Protein AF-A0A673WP90-F1 (afdb_monomer)

Radius of gyration: 23.33 Å; Cα contacts (8 Å, |Δi|>4): 35; chains: 1; bounding box: 42×27×82 Å

Foldseek 3Di:
DDLLVVLLVCLCVPVNAPDPPDDPVSVVVSSVCSSVVSSVVVPDDPVVVVVVVPDPPPPDPPPVPDPDDPPPDDDDDPDDDDDDDDDYDDD

Secondary structure (DSSP, 8-state):
--HHHHHHHHIIIII--SSSS--HHHHHHHHHHHHHHHHHHHTS-HHHHHTTTSS-TT---GGGG--------------------------

Mean predicted aligned error: 15.31 Å

Organism: Salmo trutta (NCBI:txid8032)

Sequence (91 aa):
MDITNLARVFGPTIVGHAVPGPEPMTIIQDTKRQPKVIECLLGLPVEYWSQFMMVDLDQSHPDHMIIENANCYTPDQKGERVHDAGHKKAS

Solvent-accessible surface area (backbone atoms only — not comparable to full-atom values): 6304 Å² total; per-residue (Å²): 136,58,64,69,62,50,10,61,64,43,10,65,74,74,66,56,67,98,53,89,87,65,55,72,69,55,49,59,55,45,62,72,50,26,28,59,54,39,43,56,61,70,64,50,59,67,73,67,58,52,68,72,69,73,77,53,91,85,61,90,63,83,78,78,74,72,79,77,82,82,83,82,76,80,94,81,82,93,73,86,83,75,87,84,83,84,84,87,82,92,133

Nearest PDB structures (foldseek):
  5zgb-assembly1_K  TM=3.449E-01  e=9.954E+00  Cyanidioschyzon merolae strain 10D

Structure (mmCIF, N/CA/C/O backbone):
data_AF-A0A673WP90-F1
#
_entry.id   AF-A0A673WP90-F1
#
loop_
_atom_site.group_PDB
_atom_site.id
_atom_site.type_symbol
_atom_site.label_atom_id
_atom_site.label_alt_id
_atom_site.label_comp_id
_atom_site.label_asym_id
_atom_site.label_entity_id
_atom_site.label_seq_id
_atom_site.pdbx_PDB_ins_code
_atom_site.Cartn_x
_atom_site.Cartn_y
_atom_site.Cartn_z
_atom_site.occupancy
_atom_site.B_iso_or_equiv
_atom_site.auth_seq_id
_atom_site.auth_comp_id
_atom_site.auth_asym_id
_atom_site.auth_atom_id
_atom_site.pdbx_PDB_model_num
ATOM 1 N N . MET A 1 1 ? 1.256 -17.638 -4.203 1.00 82.38 1 MET A N 1
ATOM 2 C CA . MET A 1 1 ? 0.354 -16.707 -3.494 1.00 82.38 1 MET A CA 1
ATOM 3 C C . MET A 1 1 ? -0.276 -15.814 -4.544 1.00 82.38 1 MET A C 1
ATOM 5 O O . MET A 1 1 ? 0.447 -15.402 -5.441 1.00 82.38 1 MET A O 1
ATOM 9 N N . ASP A 1 2 ? -1.588 -15.607 -4.512 1.00 96.81 2 ASP A N 1
ATOM 10 C CA . ASP A 1 2 ? -2.263 -14.757 -5.501 1.00 96.81 2 ASP A CA 1
ATOM 11 C C . ASP A 1 2 ? -2.190 -13.267 -5.118 1.00 96.81 2 ASP A C 1
ATOM 13 O O . ASP A 1 2 ? -1.837 -12.904 -3.991 1.00 96.81 2 ASP A O 1
ATOM 17 N N . ILE A 1 3 ? -2.524 -12.403 -6.080 1.00 95.81 3 ILE A N 1
ATOM 18 C CA . ILE A 1 3 ? -2.513 -10.943 -5.909 1.00 95.81 3 ILE A CA 1
ATOM 19 C C . ILE A 1 3 ? -3.448 -10.525 -4.770 1.00 95.81 3 ILE A C 1
ATOM 21 O O . ILE A 1 3 ? -3.099 -9.658 -3.977 1.00 95.81 3 ILE A O 1
ATOM 25 N N . THR A 1 4 ? -4.612 -11.160 -4.644 1.00 97.19 4 THR A N 1
ATOM 26 C CA . THR A 1 4 ? -5.607 -10.799 -3.630 1.00 97.19 4 THR A CA 1
ATOM 27 C C . THR A 1 4 ? -5.104 -11.069 -2.209 1.00 97.19 4 THR A C 1
ATOM 29 O O . THR A 1 4 ? -5.333 -10.265 -1.306 1.00 97.19 4 THR A O 1
ATOM 32 N N . ASN A 1 5 ? -4.392 -12.172 -1.981 1.00 97.69 5 ASN A N 1
ATOM 33 C CA . ASN A 1 5 ? -3.808 -12.477 -0.678 1.00 97.69 5 ASN A CA 1
ATOM 34 C C . ASN A 1 5 ? -2.636 -11.547 -0.355 1.00 97.69 5 ASN A C 1
ATOM 36 O O . ASN A 1 5 ? -2.563 -11.048 0.767 1.00 97.69 5 ASN A O 1
ATOM 40 N N . LEU A 1 6 ? -1.788 -11.234 -1.341 1.00 98.06 6 LEU A N 1
ATOM 41 C CA . LEU A 1 6 ? -0.743 -10.217 -1.179 1.00 98.06 6 LEU A CA 1
ATOM 42 C C . LEU A 1 6 ? -1.352 -8.853 -0.832 1.00 98.06 6 LEU A C 1
ATOM 44 O O . LEU A 1 6 ? -0.912 -8.200 0.109 1.00 98.06 6 LEU A O 1
ATOM 48 N N . ALA A 1 7 ? -2.417 -8.453 -1.524 1.00 98.19 7 ALA A N 1
ATOM 49 C CA . ALA A 1 7 ? -3.088 -7.180 -1.308 1.00 98.19 7 ALA A CA 1
ATOM 50 C C . ALA A 1 7 ? -3.692 -7.030 0.094 1.00 98.19 7 ALA A C 1
ATOM 52 O O . ALA A 1 7 ? -3.633 -5.948 0.677 1.00 98.19 7 ALA A O 1
ATOM 53 N N . ARG A 1 8 ? -4.241 -8.108 0.665 1.00 97.69 8 ARG A N 1
ATOM 54 C CA . ARG A 1 8 ? -4.771 -8.095 2.039 1.00 97.69 8 ARG A CA 1
ATOM 55 C C . ARG A 1 8 ? -3.680 -7.915 3.086 1.00 97.69 8 ARG A C 1
ATOM 57 O O . ARG A 1 8 ? -3.911 -7.221 4.069 1.00 97.69 8 ARG A O 1
ATOM 64 N N . VAL A 1 9 ? -2.520 -8.534 2.876 1.00 97.81 9 VAL A N 1
ATOM 65 C CA . VAL A 1 9 ? -1.389 -8.443 3.808 1.00 97.81 9 VAL A CA 1
ATOM 66 C C . VAL A 1 9 ? -0.708 -7.082 3.691 1.00 97.81 9 VAL A C 1
ATOM 68 O O . VAL A 1 9 ? -0.479 -6.425 4.699 1.00 97.81 9 VAL A O 1
ATOM 71 N N . PHE A 1 10 ? -0.431 -6.628 2.468 1.00 98.31 10 PHE A N 1
ATOM 72 C CA . PHE A 1 10 ? 0.323 -5.395 2.238 1.00 98.31 10 PHE A CA 1
ATOM 73 C C . PHE A 1 10 ? -0.516 -4.119 2.281 1.00 98.31 10 PHE A C 1
ATOM 75 O O . PHE A 1 10 ? 0.055 -3.037 2.403 1.00 98.31 10 PHE A O 1
ATOM 82 N N . GLY A 1 11 ? -1.847 -4.217 2.215 1.00 98.25 11 GLY A N 1
ATOM 83 C CA . GLY A 1 11 ? -2.742 -3.065 2.314 1.00 98.25 11 GLY A CA 1
ATOM 84 C C . GLY A 1 11 ? -2.458 -2.218 3.561 1.00 98.25 11 GLY A C 1
ATOM 85 O O . GLY A 1 11 ? -2.072 -1.058 3.414 1.00 98.25 11 GLY A O 1
ATOM 86 N N . PRO A 1 12 ? -2.554 -2.785 4.776 1.00 97.25 12 PRO A N 1
ATOM 87 C CA . PRO A 1 12 ? -2.241 -2.053 6.003 1.00 97.25 12 PRO A CA 1
ATOM 88 C C . PRO A 1 12 ? -0.778 -1.607 6.102 1.00 97.25 12 PRO A C 1
ATOM 90 O O . PRO A 1 12 ? -0.505 -0.540 6.641 1.00 97.25 12 PRO A O 1
ATOM 93 N N . THR A 1 13 ? 0.159 -2.403 5.578 1.00 97.12 13 THR A N 1
ATOM 94 C CA . THR A 1 13 ? 1.603 -2.158 5.719 1.00 97.12 13 THR A CA 1
ATOM 95 C C . THR A 1 13 ? 2.120 -1.023 4.837 1.00 97.12 13 THR A C 1
ATOM 97 O O . THR A 1 13 ? 2.958 -0.252 5.288 1.00 97.12 13 THR A O 1
ATOM 100 N N . ILE A 1 14 ? 1.657 -0.928 3.587 1.00 97.50 14 ILE A N 1
ATOM 101 C CA . ILE A 1 14 ? 2.194 0.023 2.598 1.00 97.50 14 ILE A CA 1
ATOM 102 C C . ILE A 1 14 ? 1.276 1.237 2.435 1.00 97.50 14 ILE A C 1
ATOM 104 O O . ILE A 1 14 ? 1.761 2.352 2.278 1.00 97.50 14 ILE A O 1
ATOM 108 N N . VAL A 1 15 ? -0.048 1.038 2.454 1.00 97.81 15 VAL A N 1
ATOM 109 C CA . VAL A 1 15 ? -1.004 2.135 2.224 1.00 97.81 15 VAL A CA 1
ATOM 110 C C . VAL A 1 15 ? -1.248 2.928 3.508 1.00 97.81 15 VAL A C 1
ATOM 112 O O . VAL A 1 15 ? -1.285 4.154 3.467 1.00 97.81 15 VAL A O 1
ATOM 115 N N . GLY A 1 16 ? -1.410 2.239 4.643 1.00 95.81 16 GLY A N 1
ATOM 116 C CA . GLY A 1 16 ? -1.613 2.873 5.946 1.00 95.81 16 GLY A CA 1
ATOM 117 C C . GLY A 1 16 ? -2.828 3.810 6.005 1.00 95.81 16 GLY A C 1
ATOM 118 O O . GLY A 1 16 ? -3.835 3.605 5.319 1.00 95.81 16 GLY A O 1
ATOM 119 N N . HIS A 1 17 ? -2.733 4.831 6.858 1.00 97.31 17 HIS A N 1
ATOM 120 C CA . HIS A 1 17 ? -3.764 5.848 7.069 1.00 97.31 17 HIS A CA 1
ATOM 121 C C . HIS A 1 17 ? -3.206 7.242 6.791 1.00 97.31 17 HIS A C 1
ATOM 123 O O . HIS A 1 17 ? -2.014 7.488 6.955 1.00 97.31 17 HIS A O 1
ATOM 129 N N . ALA A 1 18 ? -4.080 8.172 6.406 1.00 96.06 18 ALA A N 1
ATO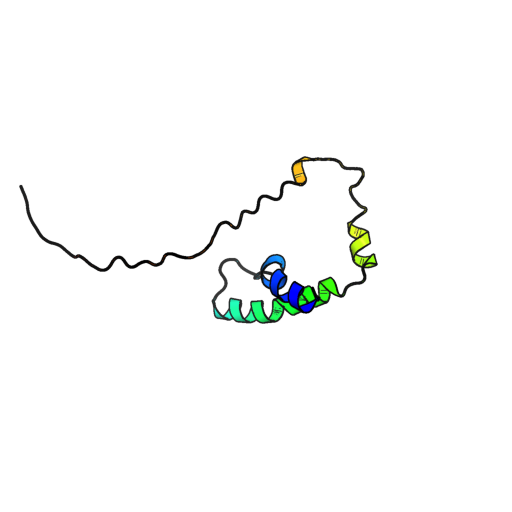M 130 C CA . ALA A 1 18 ? -3.676 9.527 6.026 1.00 96.06 18 ALA A CA 1
ATOM 131 C C . ALA A 1 18 ? -3.137 10.375 7.195 1.00 96.06 18 ALA A C 1
ATOM 133 O O . ALA A 1 18 ? -2.474 11.384 6.968 1.00 96.06 18 ALA A O 1
ATOM 134 N N . VAL A 1 19 ? -3.441 9.991 8.437 1.00 95.19 19 VAL A N 1
ATOM 135 C CA . VAL A 1 19 ? -3.031 10.698 9.655 1.00 95.19 19 VAL A CA 1
ATOM 136 C C . VAL A 1 19 ? -2.524 9.707 10.704 1.00 95.19 19 VAL A C 1
ATOM 138 O O . VAL A 1 19 ? -2.994 8.566 10.735 1.00 95.19 19 VAL A O 1
ATOM 141 N N . PRO A 1 20 ? -1.599 10.115 11.592 1.00 96.12 20 PRO A N 1
ATOM 142 C CA . PRO A 1 20 ? -1.260 9.323 12.767 1.00 96.12 20 PRO A CA 1
ATOM 143 C C . PRO A 1 20 ? -2.449 9.276 13.740 1.00 96.12 20 PRO A C 1
ATOM 145 O O . PRO A 1 20 ? -3.106 10.288 13.971 1.00 96.12 20 PRO A O 1
ATOM 148 N N . GLY A 1 21 ? -2.715 8.104 14.325 1.00 95.19 21 GLY A N 1
ATOM 149 C CA . GLY A 1 21 ? -3.801 7.911 15.298 1.00 95.19 21 GLY A CA 1
ATOM 150 C C . GLY A 1 21 ? -5.216 8.198 14.761 1.00 95.19 21 GLY A C 1
ATOM 151 O O . GLY A 1 21 ? -5.933 8.984 15.380 1.00 95.19 21 GLY A O 1
ATOM 152 N N . PRO A 1 22 ? -5.632 7.600 13.628 1.00 97.00 22 PRO A N 1
ATOM 153 C CA . PRO A 1 22 ? -6.973 7.793 13.076 1.00 97.00 22 PRO A CA 1
ATOM 154 C C . PRO A 1 22 ? -8.073 7.291 14.024 1.00 97.00 22 PRO A C 1
ATOM 156 O O . PRO A 1 22 ? -7.886 6.363 14.811 1.00 97.00 22 PRO A O 1
ATOM 159 N N . GLU A 1 23 ? -9.254 7.896 13.914 1.00 98.06 23 GLU A N 1
ATOM 160 C CA . GLU A 1 23 ? -10.449 7.492 14.657 1.00 98.06 23 GLU A CA 1
ATOM 161 C C . GLU A 1 23 ? -10.915 6.076 14.224 1.00 98.06 23 GLU A C 1
ATOM 163 O O . GLU A 1 23 ? -10.707 5.688 13.069 1.00 98.06 23 GLU A O 1
ATOM 168 N N . PRO A 1 24 ? -11.520 5.262 15.116 1.00 98.12 24 PRO A N 1
ATOM 169 C CA . PRO A 1 24 ? -11.811 3.856 14.820 1.00 98.12 24 PRO A CA 1
ATOM 170 C C . PRO A 1 24 ? -12.659 3.607 13.567 1.00 98.12 24 PRO A C 1
ATOM 172 O O . PRO A 1 24 ? -12.386 2.666 12.819 1.00 98.12 24 PRO A O 1
ATOM 175 N N . MET A 1 25 ? -13.671 4.434 13.295 1.00 98.06 25 MET A N 1
ATOM 176 C CA . MET A 1 25 ? -14.478 4.304 12.081 1.00 98.06 25 MET A CA 1
ATOM 177 C C . MET A 1 25 ? -13.665 4.620 10.827 1.00 98.06 25 MET A C 1
ATOM 179 O O . MET A 1 25 ? -13.827 3.936 9.814 1.00 98.06 25 MET A O 1
ATOM 183 N N . THR A 1 26 ? -12.751 5.585 10.908 1.00 97.44 26 THR A N 1
ATOM 184 C CA . THR A 1 26 ? -11.788 5.889 9.842 1.00 97.44 26 THR A CA 1
ATOM 185 C C . THR A 1 26 ? -10.881 4.688 9.559 1.00 97.44 26 THR A C 1
ATOM 187 O O . THR A 1 26 ? -10.751 4.291 8.402 1.00 97.44 26 THR A O 1
ATOM 190 N N . ILE A 1 27 ? -10.354 4.024 10.598 1.00 98.12 27 ILE A N 1
ATOM 191 C CA . ILE A 1 27 ? -9.547 2.796 10.445 1.00 98.12 27 ILE A CA 1
ATOM 192 C C . ILE A 1 27 ? -10.325 1.734 9.664 1.00 98.12 27 ILE A C 1
ATOM 194 O O . ILE A 1 27 ? -9.842 1.212 8.661 1.00 98.12 27 ILE A O 1
ATOM 198 N N . ILE A 1 28 ? -11.559 1.443 10.088 1.00 98.00 28 ILE A N 1
ATOM 199 C CA . ILE A 1 28 ? -12.406 0.421 9.456 1.00 98.00 28 ILE A CA 1
ATOM 200 C C . ILE A 1 28 ? -12.687 0.759 7.985 1.00 98.00 28 ILE A C 1
ATOM 202 O O . ILE A 1 28 ? -12.734 -0.142 7.142 1.00 98.00 28 ILE A O 1
ATOM 206 N N . GLN A 1 29 ? -12.923 2.033 7.666 1.00 97.81 29 GLN A N 1
ATOM 207 C CA . GLN A 1 29 ? -13.196 2.472 6.298 1.00 97.81 29 GLN A CA 1
ATOM 208 C C . GLN A 1 29 ? -11.958 2.373 5.406 1.00 97.81 29 GLN A C 1
ATOM 210 O O . GLN A 1 29 ? -12.055 1.851 4.292 1.00 97.81 29 GLN A O 1
ATOM 215 N N . ASP A 1 30 ? -10.803 2.810 5.897 1.00 97.88 30 ASP A N 1
ATOM 216 C CA . ASP A 1 30 ? -9.547 2.766 5.156 1.00 97.88 30 ASP A CA 1
ATOM 217 C C . ASP A 1 30 ? -9.111 1.325 4.896 1.00 97.88 30 ASP A C 1
ATOM 219 O O . ASP A 1 30 ? -8.876 0.960 3.742 1.00 97.88 30 ASP A O 1
ATOM 223 N N . THR A 1 31 ? -9.107 0.461 5.919 1.00 97.44 31 THR A N 1
ATOM 224 C CA . THR A 1 31 ? -8.684 -0.944 5.785 1.00 97.44 31 THR A CA 1
ATOM 225 C C . THR A 1 31 ? -9.481 -1.698 4.719 1.00 97.44 31 THR A C 1
ATOM 227 O O . THR A 1 31 ? -8.925 -2.528 4.003 1.00 97.44 31 THR A O 1
ATOM 230 N N . LYS A 1 32 ? -10.769 -1.381 4.528 1.00 98.00 32 LYS A N 1
ATOM 231 C CA . LYS A 1 32 ? -11.588 -1.984 3.458 1.00 98.00 32 LYS A CA 1
ATOM 232 C C . LYS A 1 32 ? -11.130 -1.590 2.052 1.00 98.00 32 LYS A C 1
ATOM 234 O O . LYS A 1 32 ? -11.353 -2.345 1.108 1.00 98.00 32 LYS A O 1
ATOM 239 N N . ARG A 1 33 ? -10.528 -0.410 1.895 1.00 98.12 33 ARG A N 1
ATOM 240 C CA . ARG A 1 33 ? -10.120 0.158 0.600 1.00 98.12 33 ARG A CA 1
ATOM 241 C C . ARG A 1 33 ? -8.670 -0.169 0.246 1.00 98.12 33 ARG A C 1
ATOM 243 O O . ARG A 1 33 ? -8.356 -0.272 -0.938 1.00 98.12 33 ARG A O 1
ATOM 250 N N . GLN A 1 34 ? -7.808 -0.370 1.241 1.00 98.62 34 GLN A N 1
ATOM 251 C CA . GLN A 1 34 ? -6.372 -0.613 1.057 1.00 98.62 34 GLN A CA 1
ATOM 252 C C . GLN A 1 34 ? -6.031 -1.793 0.122 1.00 98.62 34 GLN A C 1
ATOM 254 O O . GLN A 1 34 ? -5.175 -1.601 -0.743 1.00 98.62 34 GLN A O 1
ATOM 259 N N . PRO A 1 35 ? -6.694 -2.973 0.178 1.00 98.62 35 PRO A N 1
ATOM 260 C CA . PRO A 1 35 ? -6.373 -4.069 -0.737 1.00 98.62 35 PRO A CA 1
ATOM 261 C C . PRO A 1 35 ? -6.530 -3.668 -2.203 1.00 98.62 35 PRO A C 1
ATOM 263 O O . PRO A 1 35 ? -5.708 -4.033 -3.036 1.00 98.62 35 PRO A O 1
ATOM 266 N N . LYS A 1 36 ? -7.530 -2.837 -2.522 1.00 98.56 36 LYS A N 1
ATOM 267 C CA . LYS A 1 36 ? -7.754 -2.406 -3.902 1.00 98.56 36 LYS A CA 1
ATOM 268 C C . LYS A 1 36 ? -6.600 -1.565 -4.440 1.00 98.56 36 LYS A C 1
ATOM 270 O O . LYS A 1 36 ? -6.265 -1.675 -5.614 1.00 98.56 36 LYS A O 1
ATOM 275 N N . VAL A 1 37 ? -5.978 -0.753 -3.587 1.00 98.56 37 VAL A N 1
ATOM 276 C CA . VAL A 1 37 ? -4.793 0.031 -3.956 1.00 98.56 37 VAL A CA 1
ATOM 277 C C . VAL A 1 37 ? -3.641 -0.903 -4.317 1.00 98.56 37 VAL A C 1
ATOM 279 O O . VAL A 1 37 ? -3.038 -0.738 -5.374 1.00 98.56 37 VAL A O 1
ATOM 282 N N . ILE A 1 38 ? -3.383 -1.924 -3.495 1.00 98.50 38 ILE A N 1
ATOM 283 C CA . ILE A 1 38 ? -2.305 -2.886 -3.754 1.00 98.50 38 ILE A CA 1
ATOM 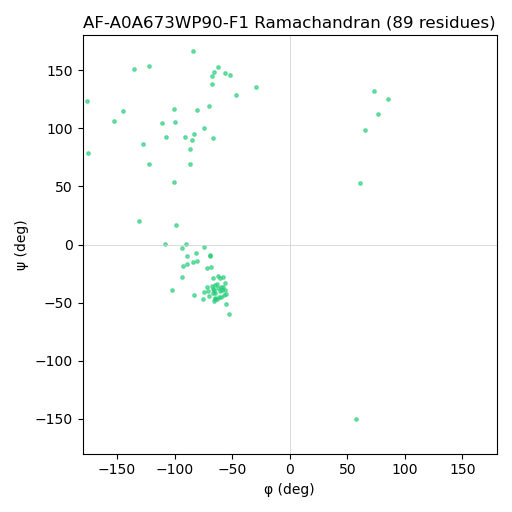284 C C . ILE A 1 38 ? -2.584 -3.725 -5.002 1.00 98.50 38 ILE A C 1
ATOM 286 O O . ILE A 1 38 ? -1.682 -3.917 -5.808 1.00 98.50 38 ILE A O 1
ATOM 290 N N . GLU A 1 39 ? -3.821 -4.177 -5.217 1.00 98.62 39 GLU A N 1
ATOM 291 C CA . GLU A 1 39 ? -4.199 -4.864 -6.458 1.00 98.62 39 GLU A CA 1
ATOM 292 C C . GLU A 1 39 ? -3.921 -3.999 -7.692 1.00 98.62 39 GLU A C 1
ATOM 294 O O . GLU A 1 39 ? -3.390 -4.497 -8.680 1.00 98.62 39 GLU A O 1
ATOM 299 N N . CYS A 1 40 ? -4.254 -2.706 -7.637 1.00 98.31 40 CYS A N 1
ATOM 300 C CA . CYS A 1 40 ? -3.977 -1.781 -8.732 1.00 98.31 40 CYS A CA 1
ATOM 301 C C . CYS A 1 40 ? -2.470 -1.592 -8.957 1.00 98.31 40 CYS A C 1
ATOM 303 O O . CYS A 1 40 ? -2.039 -1.583 -10.104 1.00 98.31 40 CYS A O 1
ATOM 305 N N . LEU A 1 41 ? -1.672 -1.480 -7.889 1.00 98.19 41 LEU A N 1
ATOM 306 C CA . LEU A 1 41 ? -0.211 -1.366 -7.985 1.00 98.19 41 LEU A CA 1
ATOM 307 C C . LEU A 1 41 ? 0.425 -2.637 -8.572 1.00 98.19 41 LEU A C 1
ATOM 309 O O . LEU A 1 41 ? 1.246 -2.556 -9.482 1.00 98.19 41 LEU A O 1
ATOM 313 N N . LEU A 1 42 ? 0.014 -3.813 -8.092 1.00 97.19 42 LEU A N 1
ATOM 314 C CA . LEU A 1 42 ? 0.506 -5.108 -8.573 1.00 97.19 42 LEU A CA 1
ATOM 315 C C . LEU A 1 42 ? -0.004 -5.460 -9.977 1.00 97.19 42 LEU A C 1
ATOM 317 O O . LEU A 1 42 ? 0.585 -6.305 -10.644 1.00 97.19 42 LEU A O 1
ATOM 321 N N . GLY A 1 43 ? -1.094 -4.833 -10.419 1.00 96.69 43 GLY A N 1
ATOM 322 C CA . GLY A 1 43 ? -1.640 -4.983 -11.765 1.00 96.69 43 GLY A CA 1
ATOM 323 C C . GLY A 1 43 ? -0.936 -4.137 -12.827 1.00 96.69 43 GLY A C 1
ATOM 324 O O . GLY A 1 43 ? -1.250 -4.285 -14.008 1.00 96.69 43 GLY A O 1
ATOM 325 N N . LEU A 1 44 ? -0.013 -3.250 -12.441 1.00 97.19 44 LEU A N 1
ATOM 326 C CA . LEU A 1 44 ? 0.793 -2.512 -13.410 1.00 97.19 44 LEU A CA 1
ATOM 327 C C . LEU A 1 44 ? 1.751 -3.465 -14.151 1.00 97.19 44 LEU A C 1
ATOM 329 O O . LEU A 1 44 ? 2.258 -4.410 -13.541 1.00 97.19 44 LEU A O 1
ATOM 333 N N . PRO A 1 45 ? 2.032 -3.221 -15.445 1.00 97.12 45 PRO A N 1
ATOM 334 C CA . PRO A 1 45 ? 2.994 -4.017 -16.202 1.00 97.12 45 PRO A CA 1
ATOM 335 C C . PRO A 1 45 ? 4.369 -4.042 -15.534 1.00 97.12 45 PRO A C 1
ATOM 337 O O . PRO A 1 45 ? 4.802 -3.053 -14.940 1.00 97.12 45 PRO A O 1
ATOM 340 N N . VAL A 1 46 ? 5.092 -5.152 -15.673 1.00 93.62 46 VAL A N 1
ATOM 341 C CA . VAL A 1 46 ? 6.432 -5.302 -15.083 1.00 93.62 46 VAL A CA 1
ATOM 342 C C . VAL A 1 46 ? 7.382 -4.231 -15.620 1.00 93.62 46 VAL A C 1
ATOM 344 O O . VAL A 1 46 ? 8.159 -3.656 -14.863 1.00 93.62 46 VAL A O 1
ATOM 347 N N . GLU A 1 47 ? 7.248 -3.884 -16.897 1.00 94.12 47 GLU A N 1
ATOM 348 C CA . GLU A 1 47 ? 8.047 -2.874 -17.589 1.00 94.12 47 GLU A CA 1
ATOM 349 C C . GLU A 1 47 ? 7.868 -1.472 -16.994 1.00 94.12 47 GLU A C 1
ATOM 351 O O . GLU A 1 47 ? 8.782 -0.651 -17.074 1.00 94.12 47 GLU A O 1
ATOM 356 N N . TYR A 1 48 ? 6.711 -1.182 -16.384 1.00 95.12 48 TYR A N 1
ATOM 357 C CA . TYR A 1 48 ? 6.510 0.066 -15.647 1.00 95.12 48 TYR A CA 1
ATOM 358 C C . TYR A 1 48 ? 7.438 0.120 -14.430 1.00 95.12 48 TYR A C 1
ATOM 360 O O . TYR A 1 48 ? 8.137 1.107 -14.222 1.00 95.12 48 TYR A O 1
ATOM 368 N N . TRP A 1 49 ? 7.499 -0.967 -13.658 1.00 94.25 49 TRP A N 1
ATOM 369 C CA . TRP A 1 49 ? 8.330 -1.049 -12.458 1.00 94.25 49 TRP A CA 1
ATOM 370 C C . TRP A 1 49 ? 9.827 -1.142 -12.768 1.00 94.25 49 TRP A C 1
ATOM 372 O O . TRP A 1 49 ? 10.636 -0.543 -12.059 1.00 94.25 49 TRP A O 1
ATOM 382 N N . SER A 1 50 ? 10.212 -1.842 -13.840 1.00 90.44 50 SER A N 1
ATOM 383 C CA . SER A 1 50 ? 11.619 -2.022 -14.227 1.00 90.44 50 SER A CA 1
ATOM 384 C C . SER A 1 50 ? 12.360 -0.704 -14.475 1.00 90.44 50 SER A C 1
ATOM 386 O O . SER A 1 50 ? 13.562 -0.636 -14.232 1.00 90.44 50 SER A O 1
ATOM 388 N N . GLN A 1 51 ? 11.655 0.354 -14.885 1.00 91.19 51 GLN A N 1
ATOM 389 C CA . GLN A 1 51 ? 12.235 1.688 -15.099 1.00 91.19 51 GLN A CA 1
ATOM 390 C C . GLN A 1 51 ? 12.848 2.286 -13.825 1.00 91.19 51 GLN A C 1
ATOM 392 O O . GLN A 1 51 ? 13.808 3.045 -13.905 1.00 91.19 51 GLN A O 1
ATOM 397 N N . PHE A 1 52 ? 12.334 1.912 -12.651 1.00 87.38 52 PHE A N 1
AT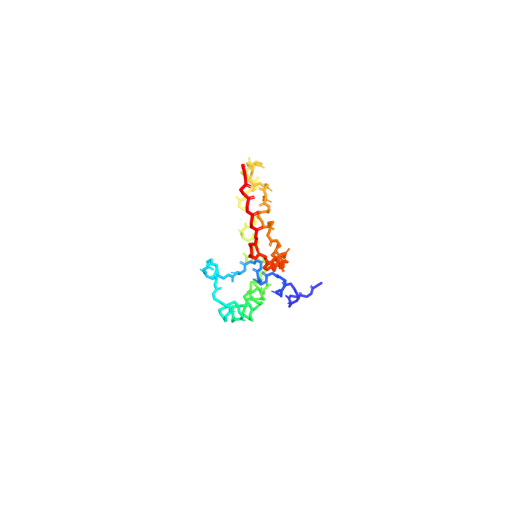OM 398 C CA . PHE A 1 52 ? 12.827 2.393 -11.358 1.00 87.38 52 PHE A CA 1
ATOM 399 C C . PHE A 1 52 ? 13.948 1.518 -10.776 1.00 87.38 52 PHE A C 1
ATOM 401 O O . PHE A 1 52 ? 14.572 1.901 -9.795 1.00 87.38 52 PHE A O 1
ATOM 408 N N . MET A 1 53 ? 14.217 0.345 -11.361 1.00 82.00 53 MET A N 1
ATOM 409 C CA . MET A 1 53 ? 15.220 -0.608 -10.862 1.00 82.00 53 MET A CA 1
ATOM 410 C C . MET A 1 53 ? 16.626 -0.371 -11.434 1.00 82.00 53 MET A C 1
ATOM 412 O O . MET A 1 53 ? 17.596 -0.885 -10.889 1.00 82.00 53 MET A O 1
ATOM 416 N N . MET A 1 54 ? 16.758 0.394 -12.524 1.00 68.62 54 MET A N 1
ATOM 417 C CA . MET A 1 54 ? 18.030 0.574 -13.245 1.00 68.62 54 MET A CA 1
ATOM 418 C C . MET A 1 54 ? 18.781 1.871 -12.896 1.00 68.62 54 MET A C 1
ATOM 420 O O . MET A 1 54 ? 19.663 2.273 -13.650 1.00 68.62 54 MET A O 1
ATOM 424 N N . VAL A 1 55 ? 18.452 2.539 -11.785 1.00 57.88 55 VAL A N 1
ATOM 425 C CA . VAL A 1 55 ? 18.978 3.889 -11.495 1.00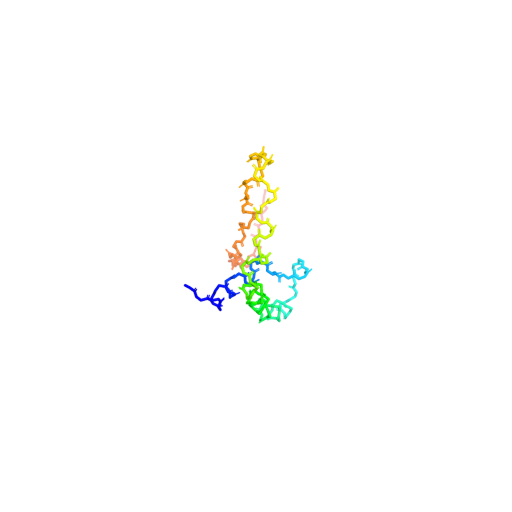 57.88 55 VAL A CA 1
ATOM 426 C C . VAL A 1 55 ? 20.271 3.890 -10.651 1.00 57.88 55 VAL A C 1
ATOM 428 O O . VAL A 1 55 ? 21.019 4.854 -10.741 1.00 57.88 55 VAL A O 1
ATOM 431 N N . ASP A 1 56 ? 20.626 2.806 -9.941 1.00 53.03 56 ASP A N 1
ATOM 432 C CA . ASP A 1 56 ? 21.689 2.858 -8.907 1.00 53.03 56 ASP A CA 1
ATOM 433 C C . ASP A 1 56 ? 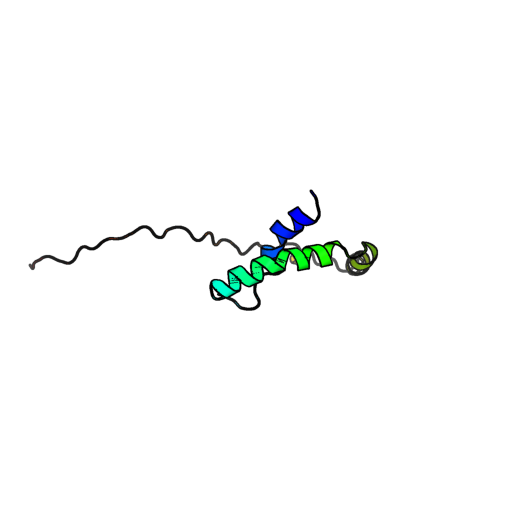22.788 1.776 -8.963 1.00 53.03 56 ASP A C 1
ATOM 435 O O . ASP A 1 56 ? 23.500 1.582 -7.977 1.00 53.03 56 ASP A O 1
ATOM 439 N N . LEU A 1 57 ? 23.030 1.082 -10.086 1.00 52.34 57 LEU A N 1
ATOM 440 C CA . LEU A 1 57 ? 24.191 0.164 -10.117 1.00 52.34 57 LEU A CA 1
ATOM 441 C C . LEU A 1 57 ? 25.556 0.896 -10.097 1.00 52.34 57 LEU A C 1
ATOM 443 O O . LEU A 1 57 ? 26.576 0.249 -9.887 1.00 52.34 57 LEU A O 1
ATOM 447 N N . ASP A 1 58 ? 25.569 2.225 -10.258 1.00 51.22 58 ASP A N 1
ATOM 448 C CA . ASP A 1 58 ? 26.781 3.063 -10.246 1.00 51.22 58 ASP A CA 1
ATOM 449 C C . ASP A 1 58 ? 26.937 3.941 -8.985 1.00 51.22 58 ASP A C 1
ATOM 451 O O . ASP 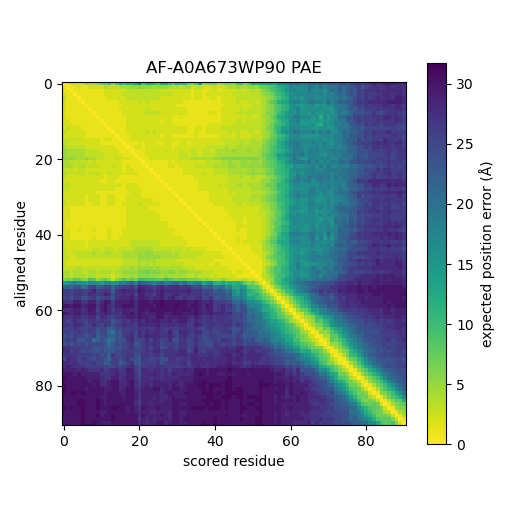A 1 58 ? 27.918 4.673 -8.866 1.00 51.22 58 ASP A O 1
ATOM 455 N N . GLN A 1 59 ? 26.011 3.883 -8.018 1.00 51.56 59 GLN A N 1
ATOM 456 C CA . GLN A 1 59 ? 26.103 4.647 -6.763 1.00 51.56 59 GLN A CA 1
ATOM 457 C C . GLN A 1 59 ? 26.074 3.712 -5.553 1.00 51.56 59 GLN A C 1
ATOM 459 O O . GLN A 1 59 ? 25.138 3.670 -4.758 1.00 51.56 59 GLN A O 1
ATOM 464 N N . SER A 1 60 ? 27.152 2.949 -5.393 1.00 49.50 60 SER A N 1
ATOM 465 C CA . SER A 1 60 ? 27.417 2.175 -4.185 1.00 49.50 60 SER A CA 1
ATOM 466 C C . SER A 1 60 ? 27.676 3.105 -2.988 1.00 49.50 60 SER A C 1
ATOM 468 O O . SER A 1 60 ? 28.817 3.488 -2.732 1.00 49.50 60 SER A O 1
ATOM 470 N N . HIS A 1 61 ? 26.636 3.450 -2.228 1.00 51.22 61 HIS A N 1
ATOM 471 C CA . HIS A 1 61 ? 26.778 3.807 -0.814 1.00 51.22 61 HIS A CA 1
ATOM 472 C C . HIS A 1 61 ? 26.130 2.698 0.032 1.00 51.22 61 HIS A C 1
ATOM 474 O O . HIS A 1 61 ? 24.903 2.598 0.081 1.00 51.22 61 HIS A O 1
ATOM 480 N N . PRO A 1 62 ? 26.931 1.822 0.668 1.00 52.41 62 PRO A N 1
ATOM 481 C CA . PRO A 1 62 ? 26.443 0.607 1.327 1.00 52.41 62 PRO A CA 1
ATOM 482 C C . PRO A 1 62 ? 25.609 0.865 2.595 1.00 52.41 62 PRO A C 1
ATOM 484 O O . PRO A 1 62 ? 24.976 -0.061 3.097 1.00 52.41 62 PRO A O 1
ATOM 487 N N . ASP A 1 63 ? 25.548 2.104 3.084 1.00 56.34 63 ASP A N 1
ATOM 488 C CA . ASP A 1 63 ? 24.884 2.439 4.349 1.00 56.34 63 ASP A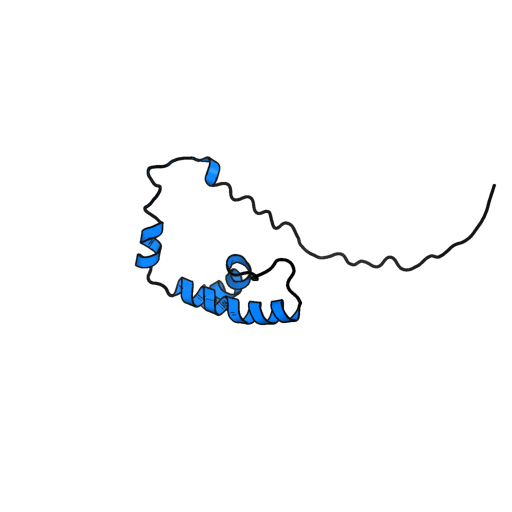 CA 1
ATOM 489 C C . ASP A 1 63 ? 23.353 2.565 4.240 1.00 56.34 63 ASP A C 1
ATOM 491 O O . ASP A 1 63 ? 22.659 2.539 5.252 1.00 56.34 63 ASP A O 1
ATOM 495 N N . HIS A 1 64 ? 22.791 2.654 3.028 1.00 56.44 64 HIS A N 1
ATOM 496 C CA . HIS A 1 64 ? 21.347 2.870 2.836 1.00 56.44 64 HIS A CA 1
ATOM 497 C C . HIS A 1 64 ? 20.516 1.569 2.753 1.00 56.44 64 HIS A C 1
ATOM 499 O O . HIS A 1 64 ? 19.297 1.613 2.577 1.00 56.44 64 HIS A O 1
ATOM 505 N N . MET A 1 65 ? 21.151 0.395 2.871 1.00 56.81 65 MET A N 1
ATOM 506 C CA . MET A 1 65 ? 20.477 -0.911 2.769 1.00 56.81 65 MET A CA 1
ATOM 507 C C . MET A 1 65 ? 20.034 -1.502 4.116 1.00 56.81 65 MET A C 1
ATOM 509 O O . MET A 1 65 ? 19.380 -2.546 4.133 1.00 56.81 65 MET A O 1
ATOM 513 N N . ILE A 1 66 ? 20.335 -0.851 5.246 1.00 59.28 66 ILE A N 1
ATOM 514 C CA . ILE A 1 66 ? 19.818 -1.271 6.555 1.00 59.28 66 ILE A CA 1
ATOM 515 C C . ILE A 1 66 ? 18.499 -0.545 6.825 1.00 59.28 66 ILE A C 1
ATOM 517 O O . ILE A 1 66 ? 18.464 0.564 7.349 1.00 59.28 66 ILE A O 1
ATOM 521 N N . ILE A 1 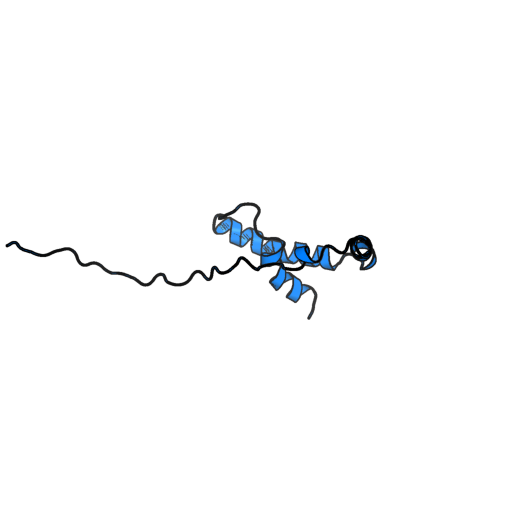67 ? 17.392 -1.185 6.452 1.00 63.69 67 ILE A N 1
ATOM 522 C CA . ILE A 1 67 ? 16.053 -0.763 6.872 1.00 63.69 67 ILE A CA 1
ATOM 523 C C . ILE A 1 67 ? 15.812 -1.355 8.266 1.00 63.69 67 ILE A C 1
ATOM 525 O O . ILE A 1 67 ? 15.417 -2.514 8.399 1.00 63.69 67 ILE A O 1
ATOM 529 N N . GLU A 1 68 ? 16.075 -0.579 9.319 1.00 61.66 68 GLU A N 1
ATOM 530 C CA . GLU A 1 68 ? 15.662 -0.945 10.676 1.00 61.66 68 GLU A CA 1
ATOM 531 C C . GLU A 1 68 ? 14.134 -0.846 10.791 1.00 61.66 68 GLU A C 1
ATOM 533 O O . GLU A 1 68 ? 13.530 0.210 10.596 1.00 61.66 68 GLU A O 1
ATOM 538 N N . ASN A 1 69 ? 13.481 -1.967 11.099 1.00 57.69 69 ASN A N 1
ATOM 539 C CA . ASN A 1 69 ? 12.047 -1.988 11.358 1.00 57.69 69 ASN A CA 1
ATOM 540 C C . ASN A 1 69 ? 11.756 -1.374 12.740 1.00 57.69 69 ASN A C 1
ATOM 542 O O . ASN A 1 69 ? 11.875 -2.053 13.757 1.00 57.69 69 ASN A O 1
ATOM 546 N N . ALA A 1 70 ? 11.335 -0.108 12.775 1.00 61.00 70 ALA A N 1
ATOM 547 C CA . ALA A 1 70 ? 10.957 0.599 14.004 1.00 61.00 70 ALA A CA 1
ATOM 548 C C . ALA A 1 70 ? 9.590 0.174 14.591 1.00 61.00 70 ALA A C 1
ATOM 550 O O . ALA A 1 70 ? 9.190 0.661 15.650 1.00 61.00 70 ALA A O 1
ATOM 551 N N . ASN A 1 71 ? 8.854 -0.736 13.942 1.00 61.72 71 ASN A N 1
ATOM 552 C CA . ASN A 1 71 ? 7.532 -1.159 14.401 1.00 61.72 71 ASN A CA 1
ATOM 553 C C . ASN A 1 71 ? 7.623 -2.309 15.415 1.00 61.72 71 ASN A C 1
ATOM 555 O O . ASN A 1 71 ? 7.207 -3.436 15.150 1.00 61.72 71 ASN A O 1
ATOM 559 N N . CYS A 1 72 ? 8.125 -1.999 16.610 1.00 50.34 72 CYS A N 1
ATOM 560 C CA . CYS A 1 72 ? 8.083 -2.865 17.791 1.00 50.34 72 CYS A CA 1
ATOM 561 C C . CYS A 1 72 ? 6.951 -2.428 18.735 1.00 50.34 72 CYS A C 1
ATOM 563 O 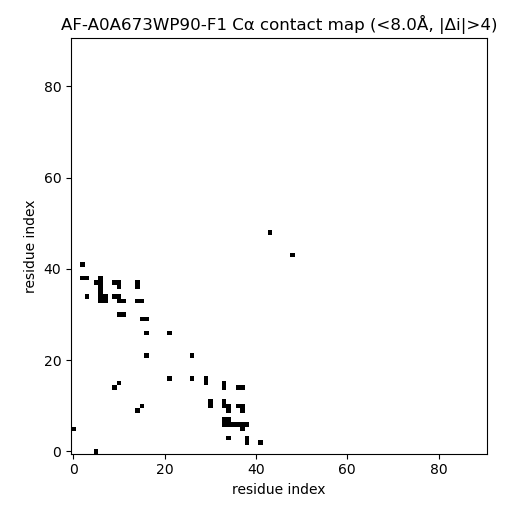O . CYS A 1 72 ? 7.192 -2.146 19.905 1.00 50.34 72 CYS A O 1
ATOM 565 N N . TYR A 1 73 ? 5.717 -2.323 18.241 1.00 54.62 73 TYR A N 1
ATOM 566 C CA . TYR A 1 73 ? 4.567 -1.996 19.088 1.00 54.62 73 TYR A CA 1
ATOM 567 C C . TYR A 1 73 ? 3.457 -3.025 18.887 1.00 54.62 73 TYR A C 1
ATOM 569 O O . TYR A 1 73 ? 2.552 -2.849 18.079 1.00 54.62 73 TYR A O 1
ATOM 577 N N . THR A 1 74 ? 3.529 -4.118 19.643 1.00 47.66 74 THR A N 1
ATOM 578 C CA . THR A 1 74 ? 2.370 -4.965 19.946 1.00 47.66 74 THR A CA 1
ATOM 579 C C . THR A 1 74 ? 1.576 -4.308 21.079 1.00 47.66 74 THR A C 1
ATOM 581 O O . THR A 1 74 ? 2.115 -4.192 22.183 1.00 47.66 74 THR A O 1
ATOM 584 N N . PRO A 1 75 ? 0.324 -3.866 20.867 1.00 51.84 75 PRO A N 1
ATOM 585 C CA . PRO A 1 75 ? -0.495 -3.349 21.947 1.00 51.84 75 PRO A CA 1
ATOM 586 C C . PRO A 1 75 ? -1.184 -4.524 22.638 1.00 51.84 75 PRO A C 1
ATOM 588 O O . PRO A 1 75 ? -2.284 -4.904 22.253 1.00 51.84 75 PRO A O 1
ATOM 591 N N . ASP A 1 76 ? -0.553 -5.102 23.658 1.00 46.94 76 ASP A N 1
ATOM 592 C CA . ASP A 1 76 ? -1.316 -5.875 24.636 1.00 46.94 76 ASP A CA 1
ATOM 593 C C . ASP A 1 76 ? -0.638 -5.900 26.007 1.00 46.94 76 ASP A C 1
ATOM 595 O O . ASP A 1 76 ? 0.393 -6.540 26.195 1.00 46.94 76 ASP A O 1
ATOM 599 N N . GLN A 1 77 ? -1.217 -5.144 26.943 1.00 43.12 77 GLN A N 1
ATOM 600 C CA . GLN A 1 77 ? -1.433 -5.535 28.340 1.00 43.12 77 GLN A CA 1
ATOM 601 C C . GLN A 1 77 ? -2.232 -4.430 29.049 1.00 43.12 77 GLN A C 1
ATOM 603 O O . GLN A 1 77 ? -1.709 -3.618 29.812 1.00 43.12 77 GLN A O 1
ATOM 608 N N . LYS A 1 78 ? -3.551 -4.409 28.818 1.00 40.25 78 LYS A N 1
ATOM 609 C CA . LYS A 1 78 ? -4.497 -3.832 29.783 1.00 40.25 78 LYS A CA 1
ATOM 610 C C . LYS A 1 78 ? -4.859 -4.931 30.785 1.00 40.25 78 LYS A C 1
ATOM 612 O O . LYS A 1 78 ? -5.869 -5.604 30.632 1.00 40.25 78 LYS A O 1
ATOM 617 N N . GLY A 1 79 ? -4.001 -5.122 31.786 1.00 37.00 79 GLY A N 1
ATOM 618 C CA . GLY A 1 79 ? -4.281 -5.925 32.977 1.00 37.00 79 GLY A CA 1
ATOM 619 C C . GLY A 1 79 ? -4.641 -5.007 34.140 1.00 37.00 79 GLY A C 1
ATOM 620 O O . GLY A 1 79 ? -3.847 -4.161 34.543 1.00 37.00 79 GLY A O 1
ATOM 621 N N . GLU A 1 80 ? -5.866 -5.142 34.627 1.00 41.78 80 GLU A N 1
ATOM 622 C CA . GLU A 1 80 ? -6.476 -4.397 35.723 1.00 41.78 80 GLU A CA 1
ATOM 623 C C . GLU A 1 80 ? -5.566 -4.273 36.960 1.00 41.78 80 GLU A C 1
ATOM 625 O O . GLU A 1 80 ? -5.123 -5.270 37.525 1.00 41.78 80 GLU A O 1
ATOM 630 N N . ARG A 1 81 ? -5.374 -3.052 37.473 1.00 34.31 81 ARG A N 1
ATOM 631 C CA . ARG A 1 81 ? -5.204 -2.864 38.920 1.00 34.31 81 ARG A CA 1
ATOM 632 C C . ARG A 1 81 ? -6.457 -2.213 39.474 1.00 34.31 81 ARG A C 1
ATOM 634 O O . ARG A 1 81 ? -6.628 -0.998 39.448 1.00 34.31 81 ARG A O 1
ATOM 641 N N . VAL A 1 82 ? -7.339 -3.109 39.905 1.00 40.09 82 VAL A N 1
ATOM 642 C CA . VAL A 1 82 ? -8.476 -2.873 40.785 1.00 40.09 82 VAL A CA 1
ATOM 643 C C . VAL A 1 82 ? -8.010 -2.145 42.048 1.00 40.09 82 VAL A C 1
ATOM 645 O O . VAL A 1 82 ? -6.893 -2.328 42.528 1.00 40.09 82 VAL A O 1
ATOM 648 N N . HIS A 1 83 ? -8.915 -1.299 42.523 1.00 39.06 83 HIS A N 1
ATOM 649 C CA . HIS A 1 83 ? -8.924 -0.533 43.758 1.00 39.06 83 HIS A CA 1
ATOM 650 C C . HIS A 1 83 ? -8.168 -1.170 44.937 1.00 39.06 83 HIS A C 1
ATOM 652 O O . HIS A 1 83 ? -8.442 -2.310 45.296 1.00 39.06 83 HIS A O 1
ATOM 658 N N . ASP A 1 84 ? -7.382 -0.362 45.650 1.00 34.03 84 ASP A N 1
ATOM 659 C CA . ASP A 1 84 ? -7.492 -0.345 47.109 1.00 34.03 84 ASP A CA 1
ATOM 660 C C . ASP A 1 84 ? -7.250 1.071 47.644 1.00 34.03 84 ASP A C 1
ATOM 662 O O . ASP A 1 84 ? -6.188 1.673 47.475 1.00 34.03 84 ASP A O 1
ATOM 666 N N . ALA A 1 85 ? -8.303 1.624 48.235 1.00 38.56 85 ALA A N 1
ATOM 667 C CA . ALA A 1 85 ? -8.314 2.913 48.887 1.00 38.56 85 ALA A CA 1
ATOM 668 C C . ALA A 1 85 ? -8.182 2.686 50.395 1.00 38.56 85 ALA A C 1
ATOM 670 O O . ALA A 1 85 ? -9.158 2.356 51.055 1.00 38.56 85 ALA A O 1
ATOM 671 N N . GLY A 1 86 ? -6.992 2.974 50.923 1.00 35.44 86 GLY A N 1
ATOM 672 C CA . GLY A 1 86 ? -6.761 3.432 52.291 1.00 35.44 86 GLY A CA 1
ATOM 673 C C . GLY A 1 86 ? -6.912 2.410 53.420 1.00 35.44 86 GLY A C 1
ATOM 674 O O . GLY A 1 86 ? -7.966 1.821 53.600 1.00 35.44 86 GLY A O 1
ATOM 675 N N . HIS A 1 87 ? -5.922 2.377 54.319 1.00 35.12 87 HIS A N 1
ATOM 676 C CA . HIS A 1 87 ? -6.125 2.698 55.739 1.00 35.12 87 HIS A CA 1
ATOM 677 C C . HIS A 1 87 ? -4.811 2.690 56.557 1.00 35.12 87 HIS A C 1
ATOM 679 O O . HIS A 1 87 ? -4.172 1.661 56.718 1.00 35.12 87 HIS A O 1
ATOM 685 N N . LYS A 1 88 ? -4.566 3.842 57.204 1.00 39.47 88 LYS A N 1
ATOM 686 C CA . LYS A 1 88 ? -4.146 4.050 58.612 1.00 39.47 88 LYS A CA 1
ATOM 687 C C . LYS A 1 88 ? -2.669 4.010 59.076 1.00 39.47 88 LYS A C 1
ATOM 689 O O . LYS A 1 88 ? -2.033 2.971 59.114 1.00 39.47 88 LYS A O 1
ATOM 694 N N . LYS A 1 89 ? -2.352 5.151 59.729 1.00 38.34 89 LYS A N 1
ATOM 695 C CA . LYS A 1 89 ? -1.590 5.405 60.983 1.00 38.34 89 LYS A CA 1
ATOM 696 C C . LYS A 1 89 ? -0.057 5.311 60.900 1.00 38.34 89 LYS A C 1
ATOM 698 O O . LYS A 1 89 ? 0.486 4.275 60.574 1.00 38.34 89 LYS A O 1
ATOM 703 N N . ALA A 1 90 ? 0.662 6.426 61.052 1.00 37.78 90 ALA A N 1
ATOM 704 C CA . ALA A 1 90 ? 0.990 7.121 62.309 1.00 37.78 90 ALA A CA 1
ATOM 705 C C . ALA A 1 90 ? 1.903 6.294 63.231 1.00 37.78 90 ALA A C 1
ATOM 707 O O . ALA A 1 90 ? 1.404 5.463 63.985 1.00 37.78 90 ALA A O 1
ATOM 708 N N . SER A 1 91 ? 3.208 6.577 63.190 1.00 40.94 91 SER A N 1
ATOM 709 C CA . SER A 1 91 ? 4.041 6.963 64.339 1.00 40.94 91 SER A CA 1
ATOM 710 C C . SER A 1 91 ? 5.395 7.464 63.852 1.00 40.94 91 SER A C 1
ATOM 712 O O . SER A 1 91 ? 5.795 7.066 62.738 1.00 40.94 91 SER A O 1
#

pLDDT: mean 76.38, std 24.41, range [34.03, 98.62]

InterPro domains:
  IPR000198 Rho GTPase-activating protein domain [PS50238] (1-49)
  IPR008936 Rho GTPase activation protein [G3DSA:1.10.555.10] (1-56)
  IPR008936 Rho GTPase activation protein [SSF48350] (1-49)